Protein AF-A0A916JCY5-F1 (afdb_monomer)

Foldseek 3Di:
DPPLPPCQWDWADDLAATEIEGDQPQDDPCQQPPPWDWDWDWDDDPLKTKIWIDTPPRVPTDIDIDELVNVVPPCNQLVDQWHKYKYWYDDPPDDPDIRIDIDTHHNVRSVSNSVSRVVRVPDDPVVVVVVRVVCSVPVVVVSD

Sequence (144 aa):
MADIHPDITRLQPTSDSLNVLLKNTHFKDNLLDSGSKIGLQIKYHENLPILIFSFHERYYDFLEVIDHKILNGSHAWLDNAHLTITLVLADPVITDQVSSRIFRLDVQESQRLRERLREQEGMESVALDRMTAYVRQHASVFLS

Nearest PDB structures (foldseek):
  2fgg-assembly1_A  TM=5.919E-01  e=9.133E-01  Mycobacterium tuberculosis
  5xcj-assembly1_A  TM=4.040E-01  e=5.630E-01  Entamoeba histolytica
  6uz7-assembly1_AD  TM=4.828E-01  e=1.574E+00  Kluyveromyces lactis
  7ujl-assembly1_A  TM=4.234E-01  e=2.005E+00  Lambdavirus lambda
  1w24-assembly1_A  TM=3.901E-01  e=2.404E+00  Homo sapiens

Radius of gyration: 15.11 Å; Cα contacts (8 Å, |Δi|>4): 233; chains: 1; bounding box: 34×31×42 Å

Solvent-accessible surface area (backbone atoms only — not comparable to full-atom values): 8430 Å² total; per-residue (Å²): 129,86,71,80,74,68,88,48,60,45,84,44,55,36,67,66,28,42,30,39,37,43,46,56,95,80,57,64,92,70,62,52,40,90,86,48,62,68,48,80,45,80,48,66,62,88,65,39,45,32,42,35,41,40,42,81,58,62,90,70,42,49,74,47,76,57,58,48,74,60,46,80,75,36,59,58,18,70,74,42,76,51,29,29,41,31,41,33,43,52,55,92,84,77,62,96,58,68,42,59,43,81,45,74,40,50,58,66,58,31,49,53,53,50,53,32,42,58,60,42,71,79,51,58,66,70,58,55,51,51,52,52,48,50,49,63,76,45,40,68,77,76,75,106

Organism: NCBI:txid2822344

pLDDT: mean 84.59, std 14.28, range [30.41, 96.81]

Secondary structure (DSSP, 8-state):
------S-EEEEE-SS-EEEEEPGGGS-TTTT-TT---EEEEEEETTEEEEEEE-SSGGG-EEEE--GGGGGS--GGGGSSS-EEEEEEE-SSS-S-EEEEEEEPPHHHHHHHHHHHHHHTTS-HHHHHHHHHHHHHTHHHHH-

Structure (mmCIF, N/CA/C/O backbone):
data_AF-A0A916JCY5-F1
#
_entry.id   AF-A0A916JCY5-F1
#
loop_
_atom_site.group_PDB
_atom_site.id
_atom_site.type_symbol
_atom_site.label_atom_id
_atom_site.label_alt_id
_atom_site.label_comp_id
_atom_site.label_asym_id
_atom_site.label_entity_id
_atom_site.label_seq_id
_atom_site.pdbx_PDB_ins_code
_atom_site.Cartn_x
_atom_site.Cartn_y
_atom_site.Cartn_z
_atom_site.occupancy
_atom_site.B_iso_or_equiv
_atom_site.auth_seq_id
_atom_site.auth_comp_id
_atom_site.auth_asym_id
_atom_site.auth_atom_id
_atom_site.pdbx_PDB_model_num
ATOM 1 N N . MET A 1 1 ? 19.218 17.004 2.500 1.00 31.08 1 MET A N 1
ATOM 2 C CA . MET A 1 1 ? 17.897 17.624 2.721 1.00 31.08 1 MET A CA 1
ATOM 3 C C . MET A 1 1 ? 16.906 16.704 2.043 1.00 31.08 1 MET A C 1
ATOM 5 O O . MET A 1 1 ? 17.099 16.438 0.867 1.00 31.08 1 MET A O 1
ATOM 9 N N . ALA A 1 2 ? 15.992 16.087 2.791 1.00 30.41 2 ALA A N 1
ATOM 10 C CA . ALA A 1 2 ? 14.963 15.249 2.187 1.00 30.41 2 ALA A CA 1
ATOM 11 C C . ALA A 1 2 ? 13.894 16.201 1.652 1.00 30.41 2 ALA A C 1
ATOM 13 O O . ALA A 1 2 ? 13.116 16.754 2.429 1.00 30.41 2 ALA A O 1
ATOM 14 N N . ASP A 1 3 ? 13.959 16.481 0.352 1.00 34.66 3 ASP A N 1
ATOM 15 C CA . ASP A 1 3 ? 12.895 17.192 -0.336 1.00 34.66 3 ASP A CA 1
ATOM 16 C C . ASP A 1 3 ? 11.599 16.409 -0.148 1.00 34.66 3 ASP A C 1
ATOM 18 O O . ASP A 1 3 ? 11.560 15.183 -0.270 1.00 34.66 3 ASP A O 1
ATOM 22 N N . ILE A 1 4 ? 10.550 17.142 0.217 1.00 39.94 4 ILE A N 1
ATOM 23 C CA . ILE A 1 4 ? 9.179 16.654 0.288 1.00 39.94 4 ILE A CA 1
ATOM 24 C C . ILE A 1 4 ? 8.900 16.023 -1.074 1.00 39.94 4 ILE A C 1
ATOM 26 O O . ILE A 1 4 ? 8.811 16.745 -2.070 1.00 39.94 4 ILE A O 1
ATOM 30 N N . HIS A 1 5 ? 8.843 14.689 -1.135 1.00 44.66 5 HIS A N 1
ATOM 31 C CA . HIS A 1 5 ? 8.551 14.011 -2.389 1.00 44.66 5 HIS A CA 1
ATOM 32 C C . HIS A 1 5 ? 7.239 14.596 -2.933 1.00 44.66 5 HIS A C 1
ATOM 34 O O . HIS A 1 5 ? 6.271 14.707 -2.168 1.00 44.66 5 HIS A O 1
ATOM 40 N N . PRO A 1 6 ? 7.194 15.012 -4.214 1.00 52.69 6 PRO A N 1
ATOM 41 C CA . PRO A 1 6 ? 5.942 15.387 -4.851 1.00 52.69 6 PRO A CA 1
ATOM 42 C C . PRO A 1 6 ? 4.938 14.248 -4.662 1.00 52.69 6 PRO A C 1
ATOM 44 O O . PRO A 1 6 ? 5.325 13.115 -4.397 1.00 52.69 6 PRO A O 1
ATOM 47 N N . ASP A 1 7 ? 3.650 14.556 -4.757 1.00 67.94 7 ASP A N 1
ATOM 48 C CA . ASP A 1 7 ? 2.546 13.598 -4.662 1.00 67.94 7 ASP A CA 1
ATOM 49 C C . ASP A 1 7 ? 2.667 12.555 -5.799 1.00 67.94 7 ASP A C 1
ATOM 51 O O . ASP A 1 7 ? 1.993 12.674 -6.819 1.00 67.94 7 ASP A O 1
ATOM 55 N N . ILE A 1 8 ? 3.619 11.619 -5.686 1.00 79.94 8 ILE A N 1
ATOM 56 C CA . ILE A 1 8 ? 4.087 10.675 -6.718 1.00 79.94 8 ILE A CA 1
ATOM 57 C C . ILE A 1 8 ? 3.144 9.493 -6.872 1.00 79.94 8 ILE A C 1
ATOM 59 O O . ILE A 1 8 ? 3.200 8.777 -7.870 1.00 79.94 8 ILE A O 1
ATOM 63 N N . THR A 1 9 ? 2.276 9.298 -5.890 1.00 86.62 9 THR A N 1
ATOM 64 C CA . THR A 1 9 ? 1.354 8.182 -5.792 1.00 86.62 9 THR A CA 1
ATOM 65 C C . THR A 1 9 ? -0.053 8.672 -5.494 1.00 86.62 9 THR A C 1
ATOM 67 O O . THR A 1 9 ? -0.280 9.813 -5.099 1.00 86.62 9 THR A O 1
ATOM 70 N N . ARG A 1 10 ? -1.041 7.819 -5.746 1.00 88.31 10 ARG A N 1
ATOM 71 C CA . ARG A 1 10 ? -2.419 8.023 -5.305 1.00 88.31 10 ARG A CA 1
ATOM 72 C C . ARG A 1 10 ? -3.003 6.692 -4.868 1.00 88.31 10 ARG A C 1
ATOM 74 O O . ARG A 1 10 ? -2.973 5.729 -5.630 1.00 88.31 10 ARG A O 1
ATOM 81 N N . LEU A 1 11 ? -3.590 6.661 -3.677 1.00 89.88 11 LEU A N 1
ATOM 82 C CA . LEU A 1 11 ? -4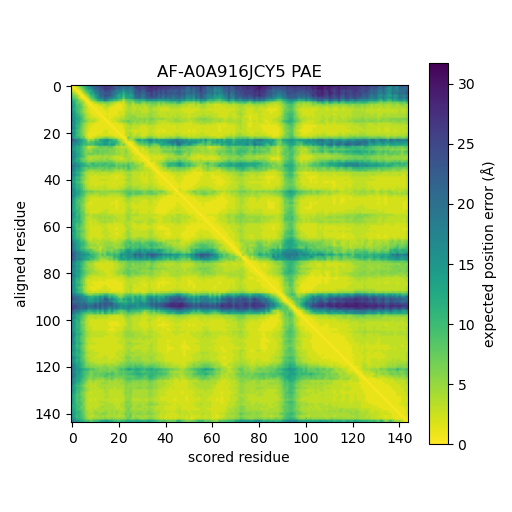.384 5.525 -3.222 1.00 89.88 11 LEU A CA 1
ATOM 83 C C . LEU A 1 11 ? -5.780 5.557 -3.856 1.00 89.88 11 LEU A C 1
ATOM 85 O O . LEU A 1 11 ? -6.455 6.589 -3.860 1.00 89.88 11 LEU A O 1
ATOM 89 N N . GLN A 1 12 ? -6.215 4.420 -4.389 1.00 90.81 12 GLN A N 1
ATOM 90 C CA . GLN A 1 12 ? -7.547 4.227 -4.950 1.00 90.81 12 GLN A CA 1
ATOM 91 C C . GLN A 1 12 ? -8.097 2.858 -4.519 1.00 90.81 12 GLN A C 1
ATOM 93 O O . GLN A 1 12 ? -7.717 1.838 -5.096 1.00 90.81 12 GLN A O 1
ATOM 98 N N . PRO A 1 13 ? -8.987 2.792 -3.515 1.00 91.00 13 PRO A N 1
ATOM 99 C CA . PRO A 1 13 ? -9.667 1.544 -3.180 1.00 91.00 13 PRO A CA 1
ATOM 100 C C . PRO A 1 13 ? -10.591 1.104 -4.326 1.00 91.00 13 PRO A C 1
ATOM 102 O O . PRO A 1 13 ? -11.206 1.932 -5.004 1.00 91.00 13 PRO A O 1
ATOM 105 N N . THR A 1 14 ? -10.720 -0.205 -4.518 1.00 89.81 14 THR A N 1
ATOM 106 C CA . THR A 1 14 ? -11.701 -0.843 -5.407 1.00 89.81 14 THR A CA 1
ATOM 107 C C . THR A 1 14 ? -12.602 -1.781 -4.594 1.00 89.81 14 THR A C 1
ATOM 109 O O . THR A 1 14 ? -12.610 -1.740 -3.360 1.00 89.81 14 THR A O 1
ATOM 112 N N . SER A 1 15 ? -13.416 -2.605 -5.252 1.00 89.25 15 SER A N 1
ATOM 113 C CA . SER A 1 15 ? -14.139 -3.701 -4.591 1.00 89.25 15 SER A CA 1
ATOM 114 C C . SER A 1 15 ? -13.202 -4.780 -4.050 1.00 89.25 15 SER A C 1
ATOM 116 O O . SER A 1 15 ? -13.503 -5.382 -3.026 1.00 89.25 15 SER A O 1
ATOM 118 N N . ASP A 1 16 ? -12.063 -5.003 -4.711 1.00 91.06 16 ASP A N 1
ATOM 119 C CA . ASP A 1 16 ? -11.251 -6.211 -4.519 1.00 91.06 16 ASP A CA 1
ATOM 120 C C . ASP A 1 16 ? -9.831 -5.922 -4.010 1.00 91.06 16 ASP A C 1
ATOM 122 O O . ASP A 1 16 ? -9.166 -6.802 -3.461 1.00 91.06 16 ASP A O 1
ATOM 126 N N . SER A 1 17 ? -9.352 -4.688 -4.166 1.00 93.06 17 SER A N 1
ATOM 127 C CA . SER A 1 17 ? -7.981 -4.300 -3.828 1.00 93.06 17 SER A CA 1
ATOM 128 C C . SER A 1 17 ? -7.858 -2.838 -3.414 1.00 93.06 17 SER A C 1
ATOM 130 O O . SER A 1 17 ? -8.690 -1.996 -3.752 1.00 93.06 17 SER A O 1
ATOM 132 N N . LEU A 1 18 ? -6.750 -2.517 -2.750 1.00 93.75 18 LEU A N 1
ATOM 133 C CA . LEU A 1 18 ? -6.244 -1.155 -2.646 1.00 93.75 18 LEU A CA 1
ATOM 134 C C . LEU A 1 18 ? -5.241 -0.909 -3.776 1.00 93.75 18 LEU A C 1
ATOM 136 O O . LEU A 1 18 ? -4.157 -1.496 -3.782 1.00 93.75 18 LEU A O 1
ATOM 140 N N . ASN A 1 19 ? -5.581 -0.041 -4.727 1.00 93.19 19 ASN A N 1
ATOM 141 C CA . ASN A 1 19 ? -4.655 0.326 -5.792 1.00 93.19 19 ASN A CA 1
ATOM 142 C C . ASN A 1 19 ? -3.745 1.468 -5.335 1.00 93.19 19 ASN A C 1
ATOM 144 O O . ASN A 1 19 ? -4.208 2.459 -4.770 1.00 93.19 19 ASN A O 1
ATOM 148 N N . VAL A 1 20 ? -2.455 1.341 -5.630 1.00 93.12 20 VAL A N 1
ATOM 149 C CA . VAL A 1 20 ? -1.440 2.383 -5.474 1.00 93.12 20 VAL A CA 1
ATOM 150 C C . VAL A 1 20 ? -1.034 2.811 -6.876 1.00 93.12 20 VAL A C 1
ATOM 152 O O . VAL A 1 20 ? -0.311 2.097 -7.566 1.00 93.12 20 VAL A O 1
ATOM 155 N N . LEU A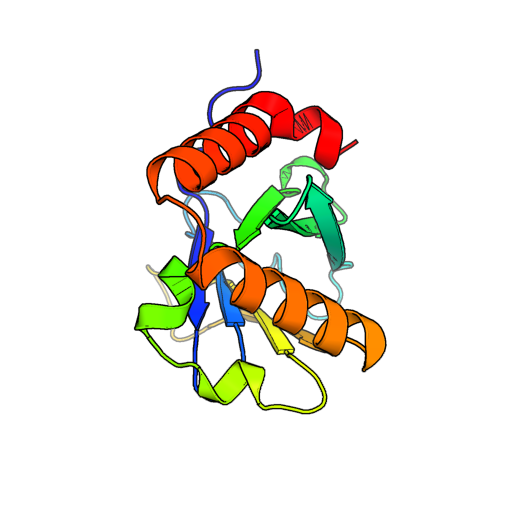 1 21 ? -1.557 3.946 -7.330 1.00 90.44 21 LEU A N 1
ATOM 156 C CA . LEU A 1 21 ? -1.288 4.463 -8.667 1.00 90.44 21 LEU A CA 1
ATOM 157 C C . LEU A 1 21 ? -0.009 5.292 -8.647 1.00 90.44 21 LEU A C 1
ATOM 159 O O . LEU A 1 21 ? 0.043 6.300 -7.947 1.00 90.44 21 LEU A O 1
ATOM 163 N N . LEU A 1 22 ? 0.985 4.906 -9.436 1.00 88.94 22 LEU A N 1
ATOM 164 C CA . LEU A 1 22 ? 2.202 5.669 -9.677 1.00 88.94 22 LEU A CA 1
ATOM 165 C C . LEU A 1 22 ? 1.928 6.761 -10.716 1.00 88.94 22 LEU A C 1
ATOM 167 O O . LEU A 1 22 ? 1.464 6.479 -11.822 1.00 88.94 22 LEU A O 1
ATOM 171 N N . LYS A 1 23 ? 2.216 8.020 -10.382 1.00 82.81 23 LYS A N 1
ATOM 172 C CA . LYS A 1 23 ? 2.110 9.137 -11.326 1.00 82.81 23 LYS A CA 1
ATOM 173 C C . LYS A 1 23 ? 3.342 9.137 -12.234 1.00 82.81 23 LYS A C 1
ATOM 175 O O . LYS A 1 23 ? 4.469 9.247 -11.755 1.00 82.81 23 LYS A O 1
ATOM 180 N N . ASN A 1 24 ? 3.114 9.012 -13.544 1.00 65.00 24 ASN A N 1
ATOM 181 C CA . ASN A 1 24 ? 4.139 8.649 -14.534 1.00 65.00 24 ASN A CA 1
ATOM 182 C C . ASN A 1 24 ? 5.329 9.627 -14.653 1.00 65.00 24 ASN A C 1
ATOM 184 O O . ASN A 1 24 ? 6.376 9.284 -15.181 1.00 65.00 24 ASN A O 1
ATOM 188 N N . THR A 1 25 ? 5.241 10.846 -14.116 1.00 64.25 25 THR A N 1
ATOM 189 C CA . THR A 1 25 ? 6.328 11.838 -14.224 1.00 64.25 25 THR A CA 1
ATOM 190 C C . THR A 1 25 ? 7.622 11.446 -13.499 1.00 64.25 25 THR A C 1
ATOM 192 O O . THR A 1 25 ? 8.618 12.155 -13.626 1.00 64.25 25 THR A O 1
ATOM 195 N N . HIS A 1 26 ? 7.625 10.345 -12.740 1.00 67.56 26 HIS A N 1
ATOM 196 C CA . HIS A 1 26 ? 8.745 9.937 -11.890 1.00 67.56 26 HIS A CA 1
ATOM 197 C C . HIS A 1 26 ? 9.219 8.491 -12.088 1.00 67.56 26 HIS A C 1
ATOM 199 O O . HIS A 1 26 ? 10.187 8.103 -11.439 1.00 67.56 26 HIS A O 1
ATOM 205 N N . PHE A 1 27 ? 8.590 7.697 -12.961 1.00 78.31 27 PHE A N 1
ATOM 206 C CA . PHE A 1 27 ? 8.856 6.259 -13.084 1.00 78.31 27 PHE A CA 1
ATOM 207 C C . PHE A 1 27 ? 9.066 5.856 -14.545 1.00 78.31 27 PHE A C 1
ATOM 209 O O . PHE A 1 27 ? 8.491 6.456 -15.442 1.00 78.31 27 PHE A O 1
ATOM 216 N N . LYS A 1 28 ? 9.917 4.854 -14.792 1.00 83.94 28 LYS A N 1
ATOM 217 C CA . LYS A 1 28 ? 10.113 4.291 -16.136 1.00 83.94 28 LYS A CA 1
ATOM 218 C C . LYS A 1 28 ? 8.981 3.320 -16.490 1.00 83.94 28 LYS A C 1
ATOM 220 O O . LYS A 1 28 ? 8.524 2.584 -15.618 1.00 83.94 28 LYS A O 1
ATOM 225 N N . ASP A 1 29 ? 8.607 3.244 -17.763 1.00 78.81 29 ASP A N 1
ATOM 226 C CA . ASP A 1 29 ? 7.430 2.485 -18.228 1.00 78.81 29 ASP A CA 1
ATOM 227 C C . ASP A 1 29 ? 7.456 0.994 -17.842 1.00 78.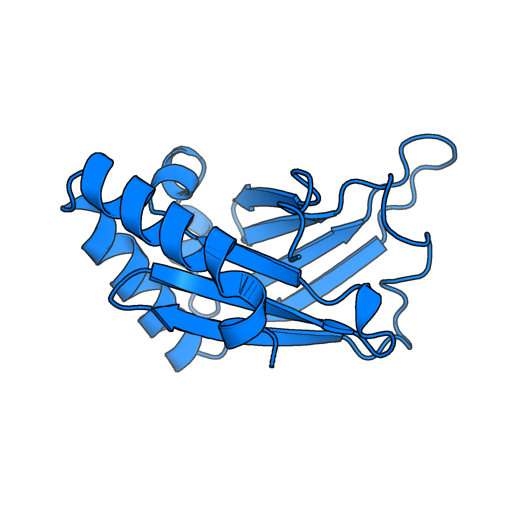81 29 ASP A C 1
ATOM 229 O O . ASP A 1 29 ? 6.442 0.406 -17.468 1.00 78.81 29 ASP A O 1
ATOM 233 N N . ASN A 1 30 ? 8.643 0.385 -17.858 1.00 82.94 30 ASN A N 1
ATOM 234 C CA . ASN A 1 30 ? 8.851 -1.036 -17.573 1.00 82.94 30 ASN A CA 1
ATOM 235 C C . ASN A 1 30 ? 9.180 -1.338 -16.101 1.00 82.94 30 ASN A C 1
ATOM 237 O O . ASN A 1 30 ? 9.679 -2.417 -15.767 1.00 82.94 30 ASN A O 1
ATOM 241 N N . LEU A 1 31 ? 8.946 -0.386 -15.192 1.00 86.75 31 LEU A N 1
ATOM 242 C CA . LEU A 1 31 ? 9.272 -0.552 -13.776 1.00 86.75 31 LEU A CA 1
ATOM 243 C C . LEU A 1 31 ? 8.566 -1.768 -13.161 1.00 86.75 31 LEU A C 1
ATOM 245 O O . LEU A 1 31 ? 9.157 -2.466 -12.335 1.00 86.75 31 LEU A O 1
ATOM 249 N N . LEU A 1 32 ? 7.327 -2.034 -13.584 1.00 88.12 32 LEU A N 1
ATOM 250 C CA . LEU A 1 32 ? 6.466 -3.084 -13.033 1.00 88.12 32 LEU A CA 1
ATOM 251 C C . LEU A 1 32 ? 6.503 -4.409 -13.808 1.00 88.12 32 LEU A C 1
ATOM 253 O O . LEU A 1 32 ? 5.697 -5.297 -13.520 1.00 88.12 32 LEU A O 1
ATOM 257 N N . ASP A 1 33 ? 7.434 -4.571 -14.752 1.00 85.75 33 ASP A N 1
ATOM 258 C CA . ASP A 1 33 ? 7.573 -5.800 -15.534 1.00 85.75 33 ASP A CA 1
ATOM 259 C C . ASP A 1 33 ? 7.706 -7.048 -14.647 1.00 85.75 33 ASP A C 1
ATOM 261 O O . ASP A 1 33 ? 8.197 -7.014 -13.515 1.00 85.75 33 ASP A O 1
ATOM 265 N N . SER A 1 34 ? 7.292 -8.202 -15.171 1.00 75.94 34 SER A N 1
ATOM 266 C CA . SER A 1 34 ? 7.263 -9.465 -14.418 1.00 75.94 34 SER A CA 1
ATOM 267 C C . SER A 1 34 ? 8.624 -9.846 -13.814 1.00 75.94 34 SER A C 1
ATOM 269 O O . SER A 1 34 ? 8.665 -10.386 -12.704 1.00 75.94 34 SER A O 1
ATOM 271 N N . GLY A 1 35 ? 9.722 -9.502 -14.499 1.00 79.75 35 GLY A N 1
ATOM 272 C CA . GLY A 1 35 ? 11.102 -9.717 -14.055 1.00 79.75 35 GLY A CA 1
ATOM 273 C C . GLY A 1 35 ? 11.602 -8.745 -12.979 1.00 79.75 35 GLY A C 1
ATOM 274 O O . GLY A 1 35 ? 12.630 -9.015 -12.353 1.00 79.75 35 GLY A O 1
ATOM 275 N N . SER A 1 36 ? 10.890 -7.645 -12.724 1.00 84.81 36 SER A N 1
ATOM 276 C CA . SER A 1 36 ? 11.253 -6.675 -11.692 1.00 84.81 36 SER A CA 1
ATOM 277 C C . SER A 1 36 ? 11.052 -7.261 -10.295 1.00 84.81 36 SER A C 1
ATOM 279 O O . SER A 1 36 ? 9.997 -7.802 -9.948 1.00 84.81 36 SER A O 1
ATOM 281 N N . LYS A 1 37 ? 12.085 -7.133 -9.458 1.00 88.12 37 LYS A N 1
ATOM 282 C CA . LYS A 1 37 ? 12.020 -7.479 -8.035 1.00 88.12 37 LYS A CA 1
ATOM 283 C C . LYS A 1 37 ? 11.474 -6.282 -7.269 1.00 88.12 37 LYS A C 1
ATOM 285 O O . LYS A 1 37 ? 12.209 -5.331 -7.019 1.00 88.12 37 LYS A O 1
ATOM 290 N N . ILE A 1 38 ? 10.191 -6.354 -6.934 1.00 94.12 38 ILE A N 1
ATOM 291 C CA . ILE A 1 38 ? 9.488 -5.343 -6.144 1.00 94.12 38 ILE A CA 1
ATOM 292 C C . ILE A 1 38 ? 9.021 -6.008 -4.853 1.00 94.12 38 ILE A C 1
ATOM 294 O O . ILE A 1 38 ? 8.349 -7.041 -4.899 1.00 94.12 38 ILE A O 1
ATOM 298 N N . GLY A 1 39 ? 9.416 -5.443 -3.720 1.00 94.88 39 GLY A N 1
ATOM 299 C CA . GLY A 1 39 ? 8.968 -5.837 -2.392 1.00 94.88 39 GLY A CA 1
ATOM 300 C C . GLY A 1 39 ? 7.878 -4.900 -1.890 1.00 94.88 39 GLY A C 1
ATOM 301 O O . GLY A 1 39 ? 7.927 -3.700 -2.149 1.00 94.88 39 GLY A O 1
ATOM 302 N N . LEU A 1 40 ? 6.926 -5.460 -1.150 1.00 96.44 40 LEU A N 1
ATOM 303 C CA . LEU A 1 40 ? 5.984 -4.709 -0.333 1.00 96.44 40 LEU A CA 1
ATOM 304 C C . LEU A 1 40 ? 6.208 -5.099 1.126 1.00 96.44 40 LEU A C 1
ATOM 306 O O . LEU A 1 40 ? 6.207 -6.284 1.455 1.00 96.44 40 LEU A O 1
ATOM 310 N N . GLN A 1 41 ? 6.363 -4.104 1.989 1.00 96.44 41 GLN A N 1
ATOM 311 C CA . GLN A 1 41 ? 6.327 -4.271 3.435 1.00 96.44 41 GLN A CA 1
ATOM 312 C C . GLN A 1 41 ? 5.283 -3.331 4.029 1.00 96.44 41 GLN A C 1
ATOM 314 O O . GLN A 1 41 ? 5.163 -2.184 3.607 1.00 96.44 41 GLN A O 1
ATOM 319 N N . ILE A 1 42 ? 4.570 -3.794 5.054 1.00 96.06 42 ILE A N 1
ATOM 320 C CA . ILE A 1 42 ? 3.710 -2.934 5.867 1.00 96.06 42 ILE A CA 1
ATOM 321 C C . ILE A 1 42 ? 4.388 -2.712 7.216 1.00 96.06 42 ILE A C 1
ATOM 323 O O . ILE A 1 42 ? 4.569 -3.645 8.002 1.00 96.06 42 ILE A O 1
ATOM 327 N N . LYS A 1 43 ? 4.780 -1.467 7.487 1.00 95.56 43 LYS A N 1
ATOM 328 C CA . LYS A 1 43 ? 5.194 -1.022 8.821 1.00 95.56 43 LYS A CA 1
ATOM 329 C C . LYS A 1 43 ? 4.044 -0.263 9.476 1.00 95.56 43 LYS A C 1
ATOM 331 O O . LYS A 1 43 ? 3.104 0.170 8.818 1.00 95.56 43 LYS A O 1
ATOM 336 N N . TYR A 1 44 ? 4.121 -0.119 10.791 1.00 93.31 44 TYR A N 1
ATOM 337 C CA . TYR A 1 44 ? 3.129 0.615 11.565 1.00 93.31 44 TYR A CA 1
ATOM 338 C C . TYR A 1 44 ? 3.854 1.637 12.427 1.00 93.31 44 TYR A C 1
ATOM 340 O O . TYR A 1 44 ? 4.788 1.279 13.149 1.00 93.31 44 TYR A O 1
ATOM 348 N N . HIS A 1 45 ? 3.431 2.893 12.343 1.00 91.50 45 HIS A N 1
ATOM 349 C CA . HIS A 1 45 ? 3.824 3.933 13.283 1.00 91.50 45 HIS A CA 1
ATOM 350 C C . HIS A 1 45 ? 2.598 4.276 14.122 1.00 91.50 45 HIS A C 1
ATOM 352 O O . HIS A 1 45 ? 1.627 4.829 13.610 1.00 91.50 45 HIS A O 1
ATOM 358 N N . GLU A 1 46 ? 2.617 3.851 15.386 1.00 87.62 46 GLU A N 1
ATOM 359 C CA . GLU A 1 46 ? 1.425 3.816 16.239 1.00 87.62 46 GLU A CA 1
ATOM 360 C C . GLU A 1 46 ? 0.292 3.026 15.544 1.00 87.62 46 GLU A C 1
ATOM 362 O O . GLU A 1 46 ? 0.473 1.844 15.238 1.00 87.62 46 GLU A O 1
ATOM 367 N N . ASN A 1 47 ? -0.845 3.663 15.244 1.00 87.06 47 ASN A N 1
ATOM 368 C CA . ASN A 1 47 ? -1.987 3.044 14.562 1.00 87.06 47 ASN A CA 1
ATOM 369 C C . ASN A 1 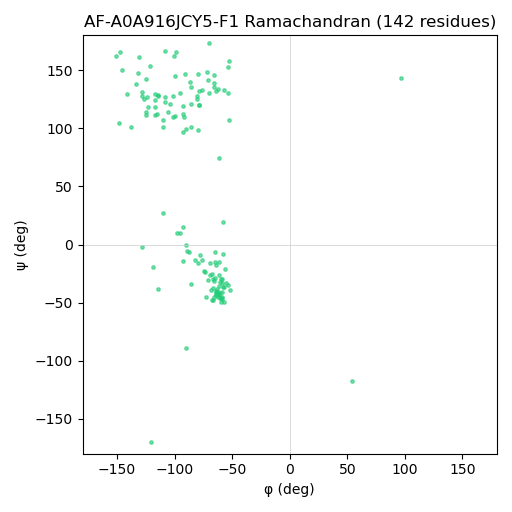47 ? -2.033 3.334 13.055 1.00 87.06 47 ASN A C 1
ATOM 371 O O . ASN A 1 47 ? -3.033 3.029 12.409 1.00 87.06 47 ASN A O 1
ATOM 375 N N . LEU A 1 48 ? -0.973 3.912 12.486 1.00 92.38 48 LEU A N 1
ATOM 376 C CA . LEU A 1 48 ? -0.915 4.312 11.085 1.00 92.38 48 LEU A CA 1
ATOM 377 C C . LEU A 1 48 ? -0.152 3.267 10.253 1.00 92.38 48 LEU A C 1
ATOM 379 O O . LEU A 1 48 ? 1.063 3.118 10.432 1.00 92.38 48 LEU A O 1
ATOM 383 N N . PRO A 1 49 ? -0.833 2.514 9.368 1.00 95.00 49 PRO A N 1
ATOM 384 C CA . PRO A 1 49 ? -0.187 1.644 8.401 1.00 95.00 49 PRO A CA 1
ATOM 385 C C . PRO A 1 49 ? 0.615 2.451 7.381 1.00 95.00 49 PRO A C 1
ATOM 387 O O . PRO A 1 49 ? 0.138 3.437 6.818 1.00 95.00 49 PRO A O 1
ATOM 390 N N . ILE A 1 50 ? 1.827 1.978 7.116 1.00 95.44 50 ILE A N 1
ATOM 391 C CA . ILE A 1 50 ? 2.767 2.546 6.156 1.00 95.44 50 ILE A CA 1
ATOM 392 C C . ILE A 1 50 ? 3.138 1.430 5.186 1.00 95.44 50 ILE A C 1
ATOM 394 O O . ILE A 1 50 ? 3.801 0.462 5.570 1.00 95.44 50 ILE A O 1
ATOM 398 N N . LEU A 1 51 ? 2.707 1.561 3.937 1.00 95.94 51 LEU A N 1
ATOM 399 C CA . LEU A 1 51 ? 3.171 0.718 2.845 1.00 95.94 51 LEU A CA 1
ATOM 400 C C . LEU A 1 51 ? 4.561 1.178 2.433 1.00 95.94 51 LEU A C 1
ATOM 402 O O . LEU A 1 51 ? 4.776 2.369 2.238 1.00 95.94 51 LEU A O 1
ATOM 406 N N . ILE A 1 52 ? 5.490 0.247 2.280 1.00 95.69 52 ILE A N 1
ATOM 407 C CA . ILE A 1 52 ? 6.843 0.504 1.799 1.00 95.69 52 ILE A CA 1
ATOM 408 C C . ILE A 1 52 ? 7.059 -0.362 0.573 1.00 95.69 52 ILE A C 1
ATOM 410 O O . ILE A 1 52 ? 6.996 -1.592 0.657 1.00 95.69 52 ILE A O 1
ATOM 414 N N . PHE A 1 53 ? 7.308 0.294 -0.552 1.00 95.12 53 PHE A N 1
ATOM 415 C CA . PHE A 1 53 ? 7.621 -0.352 -1.814 1.00 95.12 53 PHE A CA 1
ATOM 416 C C . PHE A 1 53 ? 9.116 -0.232 -2.066 1.00 95.12 53 PHE A C 1
ATOM 418 O O . PHE A 1 53 ? 9.652 0.874 -2.139 1.00 95.12 53 PHE A O 1
ATOM 425 N N . SER A 1 54 ? 9.778 -1.378 -2.194 1.00 94.19 54 SER A N 1
ATOM 426 C CA . SER A 1 54 ? 11.214 -1.453 -2.460 1.00 94.19 54 SER A CA 1
ATOM 427 C C . SER A 1 54 ? 11.461 -2.055 -3.832 1.00 94.19 54 SER A C 1
ATOM 429 O O . SER A 1 54 ? 10.965 -3.139 -4.143 1.00 94.19 54 SER A O 1
ATOM 431 N N . PHE A 1 55 ? 12.258 -1.378 -4.640 1.00 92.44 55 PHE A N 1
ATOM 432 C CA . PHE A 1 55 ? 12.633 -1.775 -5.985 1.00 92.44 55 PHE A CA 1
ATOM 433 C C . PHE A 1 55 ? 14.096 -2.215 -6.012 1.00 92.44 55 PHE A C 1
ATOM 435 O O . PHE A 1 55 ? 14.880 -1.980 -5.093 1.00 92.44 55 PHE A O 1
ATOM 442 N N . HIS A 1 56 ? 14.497 -2.857 -7.108 1.00 90.06 56 HIS A N 1
ATOM 443 C CA . HIS A 1 56 ? 15.915 -3.124 -7.350 1.00 90.06 56 HIS A CA 1
ATOM 444 C C . HIS A 1 56 ? 16.740 -1.824 -7.390 1.00 90.06 56 HIS A C 1
ATOM 446 O O . HIS A 1 56 ? 17.841 -1.748 -6.847 1.00 90.06 56 HIS A O 1
ATOM 452 N N . GLU A 1 57 ? 16.175 -0.797 -8.020 1.00 88.88 57 GLU A N 1
ATOM 453 C CA . GLU A 1 57 ? 16.720 0.550 -8.105 1.00 88.88 57 GLU A CA 1
ATOM 454 C C . GLU A 1 57 ? 16.167 1.404 -6.955 1.00 88.88 57 GLU A C 1
ATOM 456 O O . GLU A 1 57 ? 15.075 1.955 -7.058 1.00 88.88 57 GLU A O 1
ATOM 461 N N . ARG A 1 58 ? 16.938 1.535 -5.867 1.00 87.81 58 ARG A N 1
ATOM 462 C CA . ARG A 1 58 ? 16.493 2.180 -4.613 1.00 87.81 58 ARG A CA 1
ATOM 463 C C . ARG A 1 58 ? 15.979 3.615 -4.741 1.00 87.81 58 ARG A C 1
ATOM 465 O O . ARG A 1 58 ? 15.286 4.088 -3.853 1.00 87.81 58 ARG A 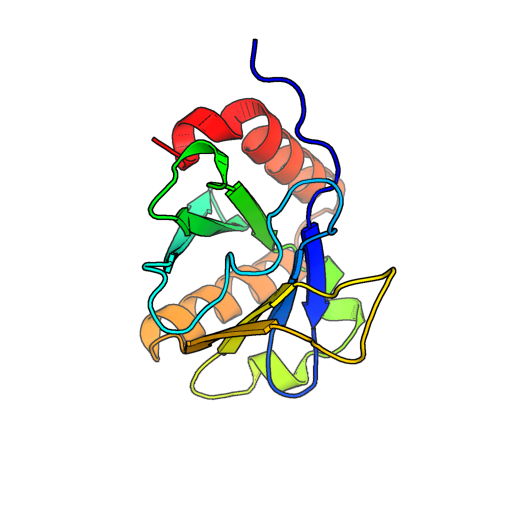O 1
ATOM 472 N N . TYR A 1 59 ? 16.326 4.337 -5.805 1.00 87.94 59 TYR A N 1
ATOM 473 C CA . TYR A 1 59 ? 15.801 5.692 -6.005 1.00 87.94 59 TYR A CA 1
ATOM 474 C C . TYR A 1 59 ? 14.300 5.711 -6.333 1.00 87.94 59 TYR A C 1
ATOM 476 O O . TYR A 1 59 ? 13.683 6.768 -6.241 1.00 87.94 59 TYR A O 1
ATOM 484 N N . TYR A 1 60 ? 13.725 4.564 -6.712 1.00 89.75 60 TYR A N 1
ATOM 485 C CA . TYR A 1 60 ? 12.285 4.386 -6.868 1.00 89.75 60 TYR A CA 1
ATOM 486 C C . TYR A 1 60 ? 11.592 3.935 -5.584 1.00 89.75 60 TYR A C 1
ATOM 488 O O . TYR A 1 60 ? 10.367 3.840 -5.585 1.00 89.75 60 TYR A O 1
ATOM 496 N N . ASP A 1 61 ? 12.333 3.639 -4.513 1.00 91.50 61 ASP A N 1
ATOM 497 C CA . ASP A 1 61 ? 11.729 3.242 -3.245 1.00 91.50 61 ASP A CA 1
ATOM 498 C C . ASP A 1 61 ? 10.867 4.386 -2.715 1.00 91.50 61 ASP A C 1
ATOM 500 O O . ASP A 1 61 ? 11.275 5.549 -2.694 1.00 91.50 61 ASP A O 1
ATOM 504 N N . PHE A 1 62 ? 9.663 4.052 -2.267 1.00 92.56 62 PHE A N 1
ATOM 505 C CA . PHE A 1 62 ? 8.753 5.029 -1.692 1.00 92.56 62 PHE A CA 1
ATOM 506 C C . PHE A 1 62 ? 7.894 4.396 -0.607 1.00 92.56 62 PHE A C 1
ATOM 508 O O . PHE A 1 62 ? 7.807 3.172 -0.467 1.00 92.56 62 PHE A O 1
ATOM 515 N N . LEU A 1 63 ? 7.254 5.263 0.171 1.00 94.06 63 LEU A N 1
ATOM 516 C CA . LEU A 1 63 ? 6.257 4.863 1.144 1.00 94.06 63 LEU A CA 1
ATOM 517 C C . LEU A 1 63 ? 4.927 5.543 0.862 1.00 94.06 63 LEU A C 1
ATOM 519 O O . LEU A 1 63 ? 4.889 6.641 0.311 1.00 94.06 63 LEU A O 1
ATOM 523 N N . GLU A 1 64 ? 3.851 4.899 1.289 1.00 92.88 64 GLU A N 1
ATOM 524 C CA . GLU A 1 64 ? 2.516 5.472 1.273 1.00 92.88 64 GLU A CA 1
ATOM 525 C C . GLU A 1 64 ? 1.824 5.217 2.608 1.00 92.88 64 GLU A C 1
ATOM 527 O O . GLU A 1 64 ? 1.916 4.132 3.186 1.00 92.88 64 GLU A O 1
ATOM 532 N N . VAL A 1 65 ? 1.131 6.234 3.105 1.00 92.75 65 VAL A N 1
ATOM 533 C CA . VAL A 1 65 ? 0.399 6.161 4.367 1.00 92.75 65 VAL A CA 1
ATOM 534 C C . VAL A 1 65 ? -1.049 5.806 4.068 1.00 92.75 65 VAL A C 1
ATOM 536 O O . VAL A 1 65 ? -1.682 6.452 3.236 1.00 92.75 65 VAL A O 1
ATOM 539 N N . ILE A 1 66 ? -1.589 4.810 4.770 1.00 91.25 66 ILE A N 1
ATOM 540 C CA . ILE A 1 66 ? -3.008 4.467 4.663 1.00 91.25 66 ILE A CA 1
ATOM 541 C C . ILE A 1 66 ? -3.751 5.051 5.863 1.00 91.25 66 ILE A C 1
ATOM 543 O O . ILE A 1 66 ? -3.600 4.567 6.986 1.00 91.25 66 ILE A O 1
ATOM 547 N N . ASP A 1 67 ? -4.569 6.070 5.617 1.00 87.38 67 ASP A N 1
ATOM 548 C CA . ASP A 1 67 ? -5.475 6.626 6.620 1.00 87.38 67 ASP A CA 1
ATOM 549 C C . ASP A 1 67 ? -6.912 6.093 6.455 1.00 87.38 67 ASP A C 1
ATOM 551 O O . ASP A 1 67 ? -7.276 5.541 5.418 1.00 87.38 67 ASP A O 1
ATOM 555 N N . HIS A 1 68 ? -7.776 6.267 7.455 1.00 83.19 68 HIS A N 1
ATOM 556 C CA . HIS A 1 68 ? -9.184 5.876 7.315 1.00 83.19 68 HIS A CA 1
ATOM 557 C C . HIS A 1 68 ? -9.931 6.700 6.250 1.00 83.19 68 HIS A C 1
ATOM 559 O O . HIS A 1 68 ? -11.018 6.311 5.830 1.00 83.19 68 HIS A O 1
ATOM 565 N N . LYS A 1 69 ? -9.393 7.837 5.783 1.00 81.12 69 LYS A N 1
ATOM 566 C CA . LYS A 1 69 ? -10.068 8.668 4.773 1.00 81.12 69 LYS A CA 1
ATOM 567 C C . LYS A 1 69 ? -10.134 7.942 3.433 1.00 81.12 69 LYS A C 1
ATOM 569 O O . LYS A 1 69 ? -11.078 8.180 2.677 1.00 81.12 69 LYS A O 1
ATOM 574 N N . ILE A 1 70 ? -9.212 7.012 3.163 1.00 79.69 70 ILE A N 1
ATOM 575 C CA . ILE A 1 70 ? -9.308 6.121 1.998 1.00 79.69 70 ILE A CA 1
ATOM 576 C C . ILE A 1 70 ? -10.518 5.182 2.065 1.00 79.69 70 ILE A C 1
ATOM 578 O O . ILE A 1 70 ? -10.927 4.656 1.035 1.00 79.69 70 ILE A O 1
ATOM 582 N N . LEU A 1 71 ? -11.131 4.991 3.236 1.00 72.38 71 LEU A N 1
ATOM 583 C CA . LEU A 1 71 ? -12.321 4.155 3.385 1.00 72.38 71 LEU A CA 1
ATOM 584 C C . LEU A 1 71 ? -13.571 4.826 2.807 1.00 72.38 71 LEU A C 1
ATOM 586 O O . LEU A 1 71 ? -14.443 4.127 2.310 1.00 72.38 71 LEU A O 1
ATOM 590 N N . ASN A 1 72 ? -13.605 6.161 2.699 1.00 68.75 72 ASN A N 1
ATOM 591 C CA . ASN A 1 72 ? -14.744 6.918 2.151 1.00 68.75 72 ASN A CA 1
ATOM 592 C C . ASN A 1 72 ? -15.154 6.537 0.706 1.00 68.75 72 ASN A C 1
ATOM 594 O O . ASN A 1 72 ? -16.161 7.037 0.209 1.00 68.75 72 ASN A O 1
ATOM 598 N N . GLY A 1 73 ? -14.374 5.699 0.011 1.00 65.88 73 GLY A N 1
ATOM 599 C CA . GLY A 1 73 ? -14.747 5.076 -1.259 1.00 65.88 73 GLY A CA 1
ATOM 600 C C . GLY A 1 73 ? -15.458 3.729 -1.074 1.00 65.88 73 GLY A C 1
ATOM 601 O O . GLY A 1 73 ? -16.682 3.658 -1.035 1.00 65.88 73 GLY A O 1
ATOM 602 N N . SER A 1 74 ? -14.678 2.645 -1.019 1.00 71.62 74 SER A N 1
ATOM 603 C CA . SER A 1 74 ? -15.157 1.259 -0.923 1.00 71.62 74 SER A CA 1
ATOM 604 C C . SER A 1 74 ? -14.540 0.582 0.296 1.00 71.62 74 SER A C 1
ATOM 606 O O . SER A 1 74 ? -13.318 0.556 0.432 1.00 71.62 74 SER A O 1
ATOM 608 N N . HIS A 1 75 ? -15.382 -0.004 1.148 1.00 81.88 75 HIS A N 1
ATOM 609 C CA . HIS A 1 75 ? -14.950 -0.844 2.269 1.00 81.88 75 HIS A CA 1
ATOM 610 C C . HIS A 1 75 ? -14.893 -2.327 1.882 1.00 81.88 75 HIS A C 1
ATOM 612 O O . HIS A 1 75 ? -14.278 -3.112 2.593 1.00 81.88 75 HIS A O 1
ATOM 618 N N . ALA A 1 76 ? -15.491 -2.713 0.748 1.00 86.06 76 ALA A N 1
ATOM 619 C CA . ALA A 1 76 ? -15.667 -4.116 0.373 1.00 86.06 76 ALA A CA 1
ATOM 620 C C . ALA A 1 76 ? -14.333 -4.868 0.261 1.00 86.06 76 ALA A C 1
ATOM 622 O O . ALA A 1 76 ? -14.243 -6.035 0.640 1.00 86.06 76 ALA A O 1
ATOM 623 N N . TRP A 1 77 ? -13.268 -4.182 -0.169 1.00 88.44 77 TRP A N 1
ATOM 624 C CA . TRP A 1 77 ? -11.951 -4.804 -0.267 1.00 88.44 77 TRP A CA 1
ATOM 625 C C . TRP A 1 77 ? -11.396 -5.217 1.101 1.00 88.44 77 TRP A C 1
ATOM 627 O O . TRP A 1 77 ? -10.651 -6.193 1.161 1.00 88.44 77 TRP A O 1
ATOM 637 N N . LEU A 1 78 ? -11.771 -4.520 2.185 1.00 89.69 78 LEU A N 1
ATOM 638 C CA . LEU A 1 78 ? -11.390 -4.881 3.551 1.00 89.69 78 LEU A CA 1
ATOM 639 C C . LEU A 1 78 ? -12.070 -6.166 4.018 1.00 89.69 78 LEU A C 1
ATOM 641 O O . LEU A 1 78 ? -11.521 -6.857 4.869 1.00 89.69 78 LEU A O 1
ATOM 645 N N . ASP A 1 79 ? -13.233 -6.520 3.480 1.00 89.19 79 ASP A N 1
ATOM 646 C CA . ASP A 1 79 ? -13.963 -7.716 3.908 1.00 89.19 79 ASP A CA 1
ATOM 647 C C . ASP A 1 79 ? -13.371 -9.011 3.328 1.00 89.19 79 ASP A C 1
ATOM 649 O O . ASP A 1 79 ? -13.701 -10.113 3.776 1.00 89.19 79 ASP A O 1
ATOM 653 N N . ASN A 1 80 ? -12.425 -8.897 2.391 1.00 88.56 80 ASN A N 1
ATOM 654 C CA . ASN A 1 80 ? -11.707 -10.037 1.841 1.00 88.56 80 ASN A CA 1
ATOM 655 C C . ASN A 1 80 ? -10.820 -10.717 2.894 1.00 88.56 80 ASN A C 1
ATOM 657 O O . ASN A 1 80 ? -10.102 -10.079 3.665 1.00 88.56 80 ASN A O 1
ATOM 661 N N . ALA A 1 81 ? -10.807 -12.055 2.879 1.00 90.44 81 ALA A N 1
ATOM 662 C CA . ALA A 1 81 ? -9.951 -12.850 3.766 1.00 90.44 81 ALA A CA 1
ATOM 663 C C . ALA A 1 81 ? -8.454 -12.559 3.555 1.00 90.44 81 ALA A C 1
ATOM 665 O O . ALA A 1 81 ? -7.670 -12.619 4.501 1.00 90.44 81 ALA A O 1
ATOM 666 N N . HIS A 1 82 ? -8.086 -12.228 2.315 1.00 94.06 82 HIS A N 1
ATOM 667 C CA . HIS A 1 82 ? -6.756 -11.785 1.928 1.00 94.06 82 HIS A CA 1
ATOM 668 C C . HIS A 1 82 ? -6.869 -10.440 1.233 1.00 94.06 82 HIS A C 1
ATOM 670 O O . HIS A 1 82 ? -7.431 -10.355 0.138 1.00 94.06 82 HIS A O 1
ATOM 676 N N . LEU A 1 83 ? -6.328 -9.402 1.858 1.00 94.62 83 LEU A N 1
ATOM 677 C CA . LEU A 1 83 ? -6.282 -8.087 1.244 1.00 94.62 83 LEU A CA 1
ATOM 678 C C . LEU A 1 83 ? -5.279 -8.101 0.098 1.00 94.62 83 LEU A C 1
ATOM 680 O O . LEU A 1 83 ? -4.206 -8.706 0.181 1.00 94.62 83 LEU A O 1
ATOM 684 N N . THR A 1 84 ? -5.641 -7.409 -0.971 1.00 96.50 84 THR A N 1
ATOM 685 C CA . THR A 1 84 ? -4.792 -7.266 -2.146 1.00 96.50 84 THR A CA 1
ATOM 686 C C . THR A 1 84 ? -4.389 -5.809 -2.290 1.00 96.50 84 THR A C 1
ATOM 688 O O . THR A 1 84 ? -5.241 -4.923 -2.292 1.00 96.50 84 THR A O 1
ATOM 691 N N . ILE A 1 85 ? -3.088 -5.562 -2.414 1.00 96.00 85 ILE A N 1
ATOM 692 C CA . ILE A 1 85 ? -2.520 -4.257 -2.745 1.00 96.00 85 ILE A CA 1
ATOM 693 C C . ILE A 1 85 ? -1.985 -4.349 -4.169 1.00 96.00 85 ILE A C 1
ATOM 695 O O . ILE A 1 85 ? -1.146 -5.199 -4.467 1.00 96.00 85 ILE A O 1
ATOM 699 N N . THR A 1 86 ? -2.468 -3.483 -5.052 1.00 94.94 86 THR A N 1
ATOM 700 C CA . THR A 1 86 ? -2.091 -3.498 -6.468 1.00 94.94 86 THR A CA 1
ATOM 701 C C . THR A 1 86 ? -1.342 -2.221 -6.802 1.00 94.94 86 THR A C 1
ATOM 703 O O . THR A 1 86 ? -1.915 -1.137 -6.796 1.00 94.94 86 THR A O 1
ATOM 706 N N . LEU A 1 87 ? -0.058 -2.340 -7.107 1.00 93.81 87 LEU A N 1
ATOM 707 C CA . LEU A 1 87 ? 0.743 -1.239 -7.621 1.00 93.81 87 LEU A CA 1
ATOM 708 C C . LEU A 1 87 ? 0.467 -1.093 -9.119 1.00 93.81 87 LEU A C 1
ATOM 710 O O . LEU A 1 87 ? 0.551 -2.082 -9.843 1.00 93.81 87 LEU A O 1
ATOM 714 N N . VAL A 1 88 ? 0.122 0.105 -9.577 1.00 91.56 88 VAL A N 1
ATOM 715 C CA . VAL A 1 88 ? -0.302 0.367 -10.959 1.00 91.56 88 VAL A CA 1
ATOM 716 C C . VAL A 1 88 ? 0.513 1.517 -11.530 1.00 91.56 88 VAL A C 1
ATOM 718 O O . VAL A 1 88 ? 0.594 2.572 -10.907 1.00 91.56 88 VAL A O 1
ATOM 721 N N . LEU A 1 89 ? 1.062 1.343 -12.728 1.00 88.25 89 LEU A N 1
ATOM 722 C CA . LEU A 1 89 ? 1.681 2.408 -13.509 1.00 88.25 89 LEU A CA 1
ATOM 723 C C . LEU A 1 89 ? 0.882 2.564 -14.807 1.00 88.25 89 LEU A C 1
ATOM 725 O O . LEU A 1 89 ? 0.746 1.617 -15.581 1.00 88.25 89 LEU A O 1
ATOM 729 N N . ALA A 1 90 ? 0.304 3.748 -15.000 1.00 73.31 90 ALA A N 1
ATOM 730 C CA . ALA A 1 90 ? -0.466 4.086 -16.191 1.00 73.31 90 ALA A CA 1
ATOM 731 C C . ALA A 1 90 ? 0.329 5.071 -17.056 1.00 73.31 90 ALA A C 1
ATOM 733 O O . ALA A 1 90 ? 0.744 6.120 -16.558 1.00 73.31 90 ALA A O 1
ATOM 734 N N . ASP A 1 91 ? 0.510 4.749 -18.338 1.00 60.16 91 ASP A N 1
ATOM 735 C CA . ASP A 1 91 ? 1.085 5.661 -19.329 1.00 60.16 91 ASP A CA 1
ATOM 736 C C . ASP A 1 91 ? 0.010 6.669 -19.797 1.00 60.16 91 ASP A C 1
ATOM 738 O O . ASP A 1 91 ? -1.036 6.256 -20.302 1.00 60.16 91 ASP A O 1
ATOM 742 N N . PRO A 1 92 ? 0.196 7.992 -19.613 1.00 52.00 92 PRO A N 1
ATOM 743 C CA . PRO A 1 92 ? -0.771 8.986 -20.048 1.00 52.00 92 PRO A CA 1
ATOM 744 C C . PRO A 1 92 ? -0.580 9.450 -21.501 1.00 52.00 92 PRO A C 1
ATOM 746 O O . PRO A 1 92 ? -1.411 10.231 -21.965 1.00 52.00 92 PRO A O 1
ATOM 749 N N . VAL A 1 93 ? 0.485 9.056 -22.216 1.00 50.72 93 VAL A N 1
AT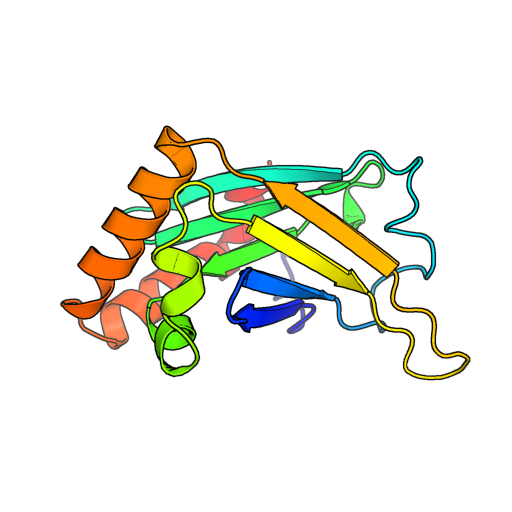OM 750 C CA . VAL A 1 93 ? 0.831 9.680 -23.508 1.00 50.72 93 VAL A CA 1
ATOM 751 C C . VAL A 1 93 ? 0.694 8.723 -24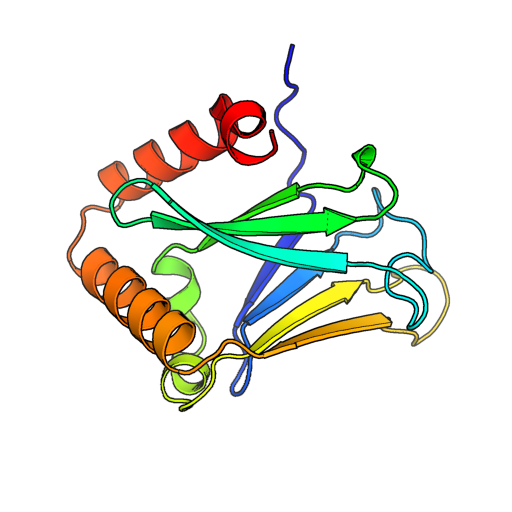.690 1.00 50.72 93 VAL A C 1
ATOM 753 O O . VAL A 1 93 ? 0.239 9.169 -25.744 1.00 50.72 93 VAL A O 1
ATOM 756 N N . ILE A 1 94 ? 1.040 7.437 -24.575 1.00 45.28 94 ILE A N 1
ATOM 757 C CA . ILE A 1 94 ? 1.032 6.532 -25.737 1.00 45.28 94 ILE A CA 1
ATOM 758 C C . ILE A 1 94 ? 0.694 5.092 -25.294 1.00 45.28 94 ILE A C 1
ATOM 760 O O . ILE A 1 94 ? 1.558 4.380 -24.818 1.00 45.28 94 ILE A O 1
ATOM 764 N N . THR A 1 95 ? -0.537 4.628 -25.560 1.00 45.59 95 THR A N 1
ATOM 765 C CA . THR A 1 95 ? -1.062 3.234 -25.449 1.00 45.59 95 THR A CA 1
ATOM 766 C C . THR A 1 95 ? -1.821 2.823 -24.173 1.00 45.59 95 THR A C 1
ATOM 768 O O . THR A 1 95 ? -1.477 3.197 -23.061 1.00 45.59 95 THR A O 1
ATOM 771 N N . ASP A 1 96 ? -2.849 1.979 -24.365 1.00 53.56 96 ASP A N 1
ATOM 772 C CA . ASP A 1 96 ? -3.691 1.263 -23.379 1.00 53.56 96 ASP A CA 1
ATOM 773 C C . ASP A 1 96 ? -2.916 0.334 -22.404 1.00 53.56 96 ASP A C 1
ATOM 775 O O . ASP A 1 96 ? -3.479 -0.607 -21.835 1.00 53.56 96 ASP A O 1
ATOM 779 N N . GLN A 1 97 ? -1.607 0.519 -22.225 1.00 56.38 97 GLN A N 1
ATOM 780 C CA . GLN A 1 97 ? -0.785 -0.371 -21.413 1.00 56.38 97 GLN A CA 1
ATOM 781 C C . GLN A 1 97 ? -0.741 0.100 -19.962 1.00 56.38 97 GLN A C 1
ATOM 783 O O . GLN A 1 97 ? 0.011 0.986 -19.569 1.00 56.38 97 GLN A O 1
ATOM 788 N N . VAL A 1 98 ? -1.569 -0.549 -19.148 1.00 75.00 98 VAL A N 1
ATOM 789 C CA . VAL A 1 98 ? -1.503 -0.475 -17.691 1.00 75.00 98 VAL A CA 1
ATOM 790 C C . VAL A 1 98 ? -0.613 -1.615 -17.208 1.00 75.00 98 VAL A C 1
ATOM 792 O O . VAL A 1 98 ? -1.004 -2.784 -17.283 1.00 75.00 98 VAL A O 1
ATOM 795 N N . SER A 1 99 ? 0.579 -1.297 -16.702 1.00 86.69 99 SER A N 1
ATOM 796 C CA . SER A 1 99 ? 1.405 -2.285 -16.008 1.00 86.69 99 SER A CA 1
ATOM 797 C C . SER A 1 99 ? 1.008 -2.323 -14.532 1.00 86.69 99 SER A C 1
ATOM 799 O O . SER A 1 99 ? 0.667 -1.306 -13.921 1.00 86.69 99 SER A O 1
ATOM 801 N N . SER A 1 100 ? 0.965 -3.523 -13.953 1.00 90.62 100 SER A N 1
ATOM 802 C CA . SER A 1 100 ? 0.553 -3.684 -12.561 1.00 90.62 100 SER A CA 1
ATOM 803 C C . SER A 1 100 ? 1.287 -4.815 -11.859 1.00 90.62 100 SER A C 1
ATOM 805 O O . SER A 1 100 ? 1.682 -5.813 -12.465 1.00 90.62 100 SER A O 1
ATOM 807 N N . ARG A 1 101 ? 1.455 -4.656 -10.547 1.00 93.44 101 ARG A N 1
ATOM 808 C CA . ARG A 1 101 ? 2.021 -5.660 -9.654 1.00 93.44 101 ARG A CA 1
ATOM 809 C C . ARG A 1 101 ? 1.068 -5.897 -8.496 1.00 93.44 101 ARG A C 1
ATOM 811 O O . ARG A 1 101 ? 0.695 -4.966 -7.790 1.00 93.44 101 ARG A O 1
ATOM 818 N N . ILE A 1 102 ? 0.697 -7.155 -8.303 1.00 94.69 102 ILE A N 1
ATOM 819 C CA . ILE A 1 102 ? -0.266 -7.565 -7.285 1.00 94.69 102 ILE A CA 1
ATOM 820 C C . ILE A 1 102 ? 0.487 -8.140 -6.088 1.00 94.69 102 ILE A C 1
ATOM 822 O O . ILE A 1 102 ? 1.296 -9.058 -6.235 1.00 94.69 102 ILE A O 1
ATOM 826 N N . PHE A 1 103 ? 0.181 -7.624 -4.904 1.00 96.25 103 PHE A N 1
ATOM 827 C CA . PHE A 1 103 ? 0.672 -8.110 -3.624 1.00 96.25 103 PHE A CA 1
ATOM 828 C C . PHE A 1 103 ? -0.514 -8.604 -2.806 1.00 96.25 103 PHE A C 1
ATOM 830 O O . PHE A 1 103 ? -1.365 -7.825 -2.381 1.00 96.25 103 PHE A O 1
ATOM 837 N N . ARG A 1 104 ? -0.581 -9.918 -2.601 1.00 96.81 104 ARG A N 1
ATOM 838 C CA . ARG A 1 104 ? -1.593 -10.530 -1.743 1.00 96.81 104 ARG A CA 1
ATOM 839 C C . ARG A 1 104 ? -1.024 -10.667 -0.341 1.00 96.81 104 ARG A C 1
ATOM 841 O O . ARG A 1 104 ? -0.038 -11.376 -0.162 1.00 96.81 104 ARG A O 1
ATOM 848 N N . LEU A 1 105 ? -1.663 -10.011 0.616 1.00 96.69 105 LEU A N 1
ATOM 849 C CA . LEU A 1 105 ? -1.298 -10.113 2.020 1.00 96.69 105 LEU A CA 1
ATOM 850 C C . LEU A 1 105 ? -1.704 -11.478 2.575 1.00 96.69 105 LEU A C 1
ATOM 852 O O . LEU A 1 105 ? -2.717 -12.076 2.170 1.00 96.69 105 LEU A O 1
ATOM 856 N N . ASP A 1 106 ? -0.931 -11.970 3.535 1.00 95.81 106 ASP A N 1
ATOM 857 C CA . ASP A 1 106 ? -1.354 -13.135 4.297 1.00 95.81 106 ASP A CA 1
ATOM 858 C C . ASP A 1 106 ? -2.531 -12.792 5.232 1.00 95.81 106 ASP A C 1
ATOM 860 O O . ASP A 1 106 ? -2.984 -11.646 5.331 1.00 95.81 106 ASP A O 1
ATOM 864 N N . VAL A 1 107 ? -3.091 -13.810 5.888 1.00 95.06 107 VAL A N 1
ATOM 865 C CA . VAL A 1 107 ? -4.264 -13.636 6.760 1.00 95.06 107 VAL A CA 1
ATOM 866 C C . VAL A 1 107 ? -3.953 -12.729 7.957 1.00 95.06 107 VAL A C 1
ATOM 868 O O . VAL A 1 107 ? -4.798 -11.917 8.337 1.00 95.06 107 VAL A O 1
ATOM 871 N N . GLN A 1 108 ? -2.754 -12.836 8.536 1.00 95.69 108 GLN A N 1
ATOM 872 C CA . GLN A 1 108 ? -2.350 -12.067 9.714 1.00 95.69 108 GLN A CA 1
ATOM 873 C C . GLN A 1 108 ? -2.104 -10.601 9.351 1.00 95.69 108 GLN A C 1
ATOM 875 O O . GLN A 1 108 ? -2.612 -9.707 10.027 1.00 95.69 108 GLN A O 1
ATOM 880 N N . GLU A 1 109 ? -1.395 -10.344 8.253 1.00 95.31 109 GLU A N 1
ATOM 881 C CA . GLU A 1 109 ? -1.192 -9.007 7.692 1.00 95.31 109 GLU A CA 1
ATOM 882 C C . GLU A 1 109 ? -2.531 -8.350 7.337 1.00 95.31 109 GLU A C 1
ATOM 884 O O . GLU A 1 109 ? -2.787 -7.201 7.701 1.00 95.31 109 GLU A O 1
ATOM 889 N N . SER A 1 110 ? -3.426 -9.109 6.696 1.00 96.12 110 SER A N 1
ATOM 890 C CA . SER A 1 110 ? -4.772 -8.662 6.323 1.00 96.12 110 SER A CA 1
ATOM 891 C C . SER A 1 110 ? -5.628 -8.303 7.536 1.00 96.12 110 SER A C 1
ATOM 893 O O . SER A 1 110 ? -6.370 -7.319 7.524 1.00 96.12 110 SER A O 1
ATOM 895 N N . GLN A 1 111 ? -5.573 -9.115 8.592 1.00 95.44 111 GLN A N 1
ATOM 896 C CA . GLN A 1 111 ? -6.286 -8.849 9.838 1.00 95.44 111 GLN A CA 1
ATOM 897 C C . GLN A 1 111 ? -5.720 -7.613 10.543 1.00 95.44 111 GLN A C 1
ATOM 899 O O . GLN A 1 111 ? -6.476 -6.707 10.888 1.00 95.44 111 GLN A O 1
ATOM 904 N N . ARG A 1 112 ? -4.395 -7.527 10.677 1.00 95.38 112 ARG A N 1
ATOM 905 C CA . ARG A 1 112 ? -3.737 -6.398 11.336 1.00 95.38 112 ARG A CA 1
ATOM 906 C C . ARG A 1 112 ? -4.004 -5.082 10.612 1.00 95.38 112 ARG A C 1
ATOM 908 O O . ARG A 1 112 ? -4.283 -4.081 11.263 1.00 95.38 112 ARG A O 1
ATOM 915 N N . LEU A 1 113 ? -3.938 -5.057 9.278 1.00 94.31 113 LEU A N 1
ATOM 916 C CA . LEU A 1 113 ? -4.248 -3.854 8.499 1.00 94.31 113 LEU A CA 1
ATOM 917 C C . LEU A 1 113 ? -5.696 -3.394 8.727 1.00 94.31 113 LEU A C 1
ATOM 919 O O . LEU A 1 113 ? -5.917 -2.217 9.003 1.00 94.31 113 LEU A O 1
ATOM 923 N N . ARG A 1 114 ? -6.665 -4.317 8.689 1.00 92.50 114 ARG A N 1
ATOM 924 C CA . ARG A 1 114 ? -8.075 -4.020 8.991 1.00 92.50 114 ARG A CA 1
ATOM 925 C C . ARG A 1 114 ? -8.274 -3.416 10.373 1.00 92.50 114 ARG A C 1
ATOM 927 O O . ARG A 1 114 ? -8.975 -2.418 10.500 1.00 92.50 114 ARG A O 1
ATOM 934 N N . GLU A 1 115 ? -7.699 -4.041 11.396 1.00 92.31 115 GLU A N 1
ATOM 935 C CA . GLU A 1 115 ? -7.836 -3.593 12.784 1.00 92.31 115 GLU A CA 1
ATOM 936 C C . GLU A 1 115 ? -7.320 -2.163 12.935 1.00 92.31 115 GLU A C 1
ATOM 938 O O . GLU A 1 115 ? -8.038 -1.306 13.446 1.00 92.31 115 GLU A O 1
ATOM 943 N N . ARG A 1 116 ? -6.137 -1.865 12.380 1.00 92.94 116 ARG A N 1
ATOM 944 C CA . ARG A 1 116 ? -5.569 -0.513 12.442 1.00 92.94 116 ARG A CA 1
ATOM 945 C C . ARG A 1 116 ? -6.402 0.524 11.706 1.00 92.94 116 ARG A C 1
ATOM 947 O O . ARG A 1 116 ? -6.581 1.613 12.232 1.00 92.94 116 ARG A O 1
ATOM 954 N N . LEU A 1 117 ? -6.944 0.199 10.535 1.00 91.12 117 LEU A N 1
ATOM 955 C CA . LEU A 1 117 ? -7.799 1.139 9.803 1.00 91.12 117 LEU A CA 1
ATOM 956 C C . LEU A 1 117 ? -9.117 1.421 10.536 1.00 91.12 117 LEU A C 1
ATOM 958 O O . LEU A 1 117 ? -9.548 2.568 10.572 1.00 91.12 117 LEU A O 1
ATOM 962 N N . ARG A 1 118 ? -9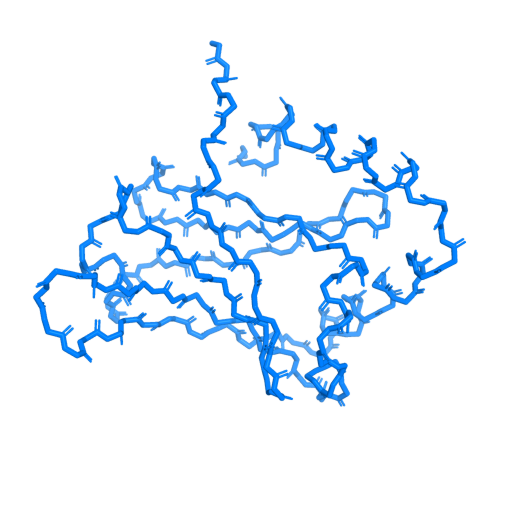.713 0.414 11.185 1.00 88.94 118 ARG A N 1
ATOM 963 C CA . ARG A 1 118 ? -10.922 0.593 12.009 1.00 88.94 118 ARG A CA 1
ATOM 964 C C . ARG A 1 118 ? -10.651 1.405 13.275 1.00 88.94 118 ARG A C 1
ATOM 966 O O . ARG A 1 118 ? -11.454 2.254 13.638 1.00 88.94 118 ARG A O 1
ATOM 973 N N . GLU A 1 119 ? -9.508 1.200 13.931 1.00 89.25 119 GLU A N 1
ATOM 974 C CA . GLU A 1 119 ? -9.100 2.000 15.099 1.00 89.25 119 GLU A CA 1
ATOM 975 C C . GLU A 1 119 ? -8.963 3.496 14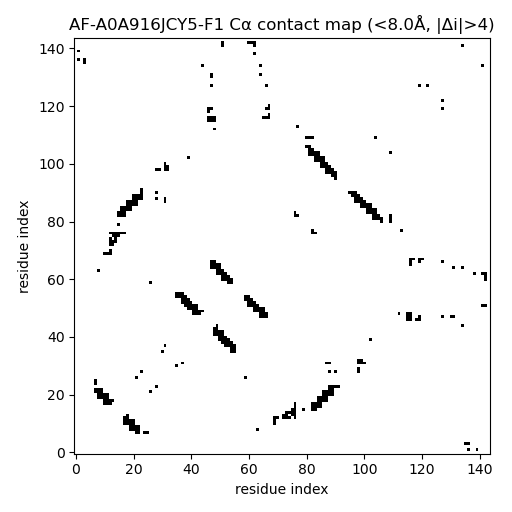.771 1.00 89.25 119 GLU A C 1
ATOM 977 O O . GLU A 1 119 ? -9.198 4.341 15.634 1.00 89.25 119 GLU A O 1
ATOM 982 N N . GLN A 1 120 ? -8.612 3.833 13.527 1.00 89.62 120 GLN A N 1
ATOM 983 C CA . GLN A 1 120 ? -8.492 5.219 13.081 1.00 89.62 120 GLN A CA 1
ATOM 984 C C . GLN A 1 120 ? -9.837 5.928 12.871 1.00 89.62 120 GLN A C 1
ATOM 986 O O . GLN A 1 120 ? -9.859 7.155 12.936 1.00 89.62 120 GLN A O 1
ATOM 991 N N . GLU A 1 121 ? -10.946 5.212 12.643 1.00 84.06 121 GLU A N 1
ATOM 992 C CA . GLU A 1 121 ? -12.278 5.825 12.462 1.00 84.06 121 GLU A CA 1
ATOM 993 C C . GLU A 1 121 ? -12.731 6.598 13.715 1.00 84.06 121 GLU A C 1
ATOM 995 O O . GLU A 1 121 ? -13.497 7.554 13.621 1.00 84.06 121 GLU A O 1
ATOM 1000 N N . GLY A 1 122 ? -12.229 6.211 14.894 1.00 80.69 122 GLY A N 1
ATOM 1001 C CA . GLY A 1 122 ? -12.480 6.897 16.163 1.00 80.69 122 GLY A CA 1
ATOM 1002 C C . GLY A 1 122 ? -11.477 8.005 16.509 1.00 80.69 122 GLY A C 1
ATOM 1003 O O . GLY A 1 122 ? -11.597 8.608 17.575 1.00 80.69 122 GLY A O 1
ATOM 1004 N N . MET A 1 123 ? -10.471 8.260 15.666 1.00 84.88 123 MET A N 1
ATOM 1005 C CA . MET A 1 123 ? -9.419 9.247 15.932 1.00 84.88 123 MET A CA 1
ATOM 1006 C C . MET A 1 123 ? -9.774 10.633 15.388 1.00 84.88 123 MET A C 1
ATOM 1008 O O . MET A 1 123 ? -10.381 10.778 14.329 1.00 84.88 123 MET A O 1
ATOM 1012 N N . GLU A 1 124 ? -9.326 11.685 16.078 1.00 85.50 124 GLU A N 1
ATOM 1013 C CA . GLU A 1 124 ? -9.453 13.049 15.565 1.00 85.50 124 GLU A CA 1
ATOM 1014 C C . GLU A 1 124 ? -8.624 13.230 14.282 1.00 85.50 124 GLU A C 1
ATOM 1016 O O . GLU A 1 124 ? -7.433 12.907 14.257 1.00 85.50 124 GLU A O 1
ATOM 1021 N N . SER A 1 125 ? -9.212 13.823 13.231 1.00 83.88 125 SER A N 1
ATOM 1022 C CA . SER A 1 125 ? -8.505 14.069 11.957 1.00 83.88 125 SER A CA 1
ATOM 1023 C C . SER A 1 125 ? -7.181 14.804 12.163 1.00 83.88 125 SER A C 1
ATOM 1025 O O . SER A 1 125 ? -6.191 14.464 11.527 1.00 83.88 125 SER A O 1
ATOM 1027 N N . VAL A 1 126 ? -7.135 15.769 13.088 1.00 86.44 126 VAL A N 1
ATOM 1028 C CA . VAL A 1 126 ? -5.920 16.547 13.377 1.00 86.44 126 VAL A CA 1
ATOM 1029 C C . VAL A 1 126 ? -4.783 15.655 13.884 1.00 86.44 126 VAL A C 1
ATOM 1031 O O . VAL A 1 126 ? -3.623 15.907 13.559 1.00 86.44 126 VAL A O 1
ATOM 1034 N N . ALA A 1 127 ? -5.090 14.614 14.661 1.00 88.00 127 ALA A N 1
ATOM 1035 C CA . ALA A 1 127 ? -4.088 13.665 15.133 1.00 88.00 127 ALA A CA 1
ATOM 1036 C C . ALA A 1 127 ? -3.528 12.839 13.965 1.00 88.00 127 ALA A C 1
ATOM 1038 O O . ALA A 1 127 ? -2.311 12.777 13.789 1.00 88.00 127 ALA A O 1
ATOM 1039 N N . LEU A 1 128 ? -4.401 12.303 13.108 1.00 87.06 128 LEU A N 1
ATOM 1040 C CA . LEU A 1 128 ? -3.999 11.532 11.926 1.00 87.06 128 LEU A CA 1
ATOM 1041 C C . LEU A 1 128 ? -3.187 12.362 10.929 1.00 87.06 128 LEU A C 1
ATOM 1043 O O . LEU A 1 128 ? -2.180 11.887 10.400 1.00 87.06 128 LEU A O 1
ATOM 1047 N N . ASP A 1 129 ? -3.576 13.619 10.713 1.00 89.06 129 ASP A N 1
ATOM 1048 C CA . ASP A 1 129 ? -2.865 14.540 9.828 1.00 89.06 129 ASP A CA 1
ATOM 1049 C C . ASP A 1 129 ? -1.451 14.831 10.367 1.00 89.06 129 ASP A C 1
ATOM 1051 O O . ASP A 1 129 ? -0.480 14.833 9.606 1.00 89.06 129 ASP A O 1
ATOM 1055 N N . ARG A 1 130 ? -1.296 14.991 11.692 1.00 90.19 130 ARG A N 1
ATOM 1056 C CA . ARG A 1 130 ? 0.019 15.155 12.341 1.00 90.19 130 ARG A CA 1
ATOM 1057 C C . ARG A 1 130 ? 0.890 13.909 12.218 1.00 90.19 130 ARG A C 1
ATOM 1059 O O . ARG A 1 130 ? 2.068 14.036 11.894 1.00 90.19 130 ARG A O 1
ATOM 1066 N N . MET A 1 131 ? 0.332 12.723 12.450 1.00 91.19 131 MET A N 1
ATOM 1067 C CA . MET A 1 131 ? 1.068 11.460 12.321 1.00 91.19 131 MET A CA 1
ATOM 1068 C C . MET A 1 131 ? 1.516 11.221 10.875 1.00 91.19 131 MET A C 1
ATOM 1070 O O . MET A 1 131 ? 2.667 10.868 10.625 1.00 91.19 131 MET A O 1
ATOM 1074 N N . THR A 1 132 ? 0.633 11.485 9.911 1.00 90.38 132 THR A N 1
ATOM 1075 C CA . THR A 1 132 ? 0.940 11.379 8.479 1.00 90.38 132 THR A CA 1
ATOM 1076 C C . THR A 1 132 ? 2.047 12.350 8.083 1.00 90.38 132 THR A C 1
ATOM 1078 O O . THR A 1 132 ? 3.003 11.961 7.409 1.00 90.38 132 THR A O 1
ATOM 1081 N N . ALA A 1 133 ? 1.968 13.602 8.543 1.00 90.00 133 ALA A N 1
ATOM 1082 C CA . ALA A 1 133 ? 3.014 14.594 8.321 1.00 90.00 133 ALA A CA 1
ATOM 1083 C C . ALA A 1 133 ? 4.353 14.160 8.936 1.00 90.00 133 ALA A C 1
ATOM 1085 O O . ALA A 1 133 ? 5.388 14.286 8.282 1.00 90.00 133 ALA A O 1
ATOM 1086 N N . TYR A 1 134 ? 4.336 13.591 10.147 1.00 92.31 134 TYR A N 1
ATOM 1087 C CA . TYR A 1 134 ? 5.535 13.070 10.801 1.00 92.31 134 TYR A CA 1
ATOM 1088 C C . TYR A 1 134 ? 6.200 11.963 9.976 1.00 92.31 134 TYR A C 1
ATOM 1090 O O . TYR A 1 134 ? 7.399 12.052 9.705 1.00 92.31 134 TYR A O 1
ATOM 1098 N N . VAL A 1 135 ? 5.429 10.963 9.529 1.00 92.38 135 VAL A N 1
ATOM 1099 C CA . VAL A 1 135 ? 5.940 9.861 8.696 1.00 92.38 135 VAL A CA 1
ATOM 1100 C C . VAL A 1 135 ? 6.539 10.394 7.398 1.00 92.38 135 VAL A C 1
ATOM 1102 O O . VAL A 1 135 ? 7.651 10.014 7.040 1.00 92.38 135 VAL A O 1
ATOM 1105 N N . ARG A 1 136 ? 5.848 11.317 6.719 1.00 89.38 136 ARG A N 1
ATOM 1106 C CA . ARG A 1 136 ? 6.327 11.914 5.463 1.00 89.38 136 ARG A CA 1
ATOM 1107 C C . ARG A 1 136 ? 7.610 12.724 5.658 1.00 89.38 136 ARG A C 1
ATOM 1109 O O . ARG A 1 136 ? 8.535 12.593 4.864 1.00 89.38 136 ARG A O 1
ATOM 1116 N N . GLN A 1 137 ? 7.703 13.511 6.730 1.00 90.81 137 GLN A N 1
ATOM 1117 C CA . GLN A 1 137 ? 8.902 14.292 7.048 1.00 90.81 137 GLN A CA 1
ATOM 1118 C C . GLN A 1 137 ? 10.107 13.405 7.407 1.00 90.81 137 GLN A C 1
ATOM 1120 O O . GLN A 1 137 ? 11.248 13.786 7.151 1.00 90.81 137 GLN A O 1
ATOM 1125 N N . HIS A 1 138 ? 9.861 12.218 7.969 1.00 92.25 138 HIS A N 1
ATOM 1126 C CA . HIS A 1 138 ? 10.892 11.270 8.401 1.00 92.25 138 HIS A CA 1
ATOM 1127 C C . HIS A 1 138 ? 10.952 10.019 7.517 1.00 92.25 138 HIS A C 1
ATOM 1129 O O . HIS A 1 138 ? 11.389 8.964 7.975 1.00 92.25 138 HIS A O 1
ATOM 1135 N N . ALA A 1 139 ? 10.546 10.121 6.247 1.00 88.81 139 ALA A N 1
ATOM 1136 C CA . ALA A 1 139 ? 10.440 8.975 5.344 1.00 88.81 139 ALA A CA 1
ATOM 1137 C C . ALA A 1 139 ? 11.737 8.153 5.245 1.00 88.81 139 ALA A C 1
ATOM 1139 O O . ALA A 1 139 ? 11.690 6.926 5.194 1.00 88.81 139 ALA A O 1
ATOM 1140 N N . SER A 1 140 ? 12.900 8.808 5.316 1.00 88.94 140 SER A N 1
ATOM 1141 C CA . SER A 1 140 ? 14.210 8.146 5.299 1.00 88.94 140 SER A CA 1
ATOM 1142 C C . SER A 1 140 ? 14.417 7.134 6.431 1.00 88.94 140 SER A C 1
ATOM 1144 O O . SER A 1 140 ? 15.125 6.157 6.227 1.00 88.94 140 SER A O 1
ATOM 1146 N N . VAL A 1 141 ? 13.788 7.328 7.596 1.00 89.81 141 VAL A N 1
ATOM 1147 C CA . VAL A 1 141 ? 13.844 6.391 8.735 1.00 89.81 141 VAL A CA 1
ATOM 1148 C C . VAL A 1 141 ? 13.056 5.114 8.442 1.00 89.81 141 VAL A C 1
ATOM 1150 O O . VAL A 1 141 ? 13.372 4.039 8.945 1.00 89.81 141 VAL A O 1
ATOM 1153 N N . PHE A 1 142 ? 12.005 5.221 7.633 1.00 88.44 142 PHE A N 1
ATOM 1154 C CA . PHE A 1 142 ? 11.163 4.085 7.277 1.00 88.44 142 PHE A CA 1
ATOM 1155 C C . PHE A 1 142 ? 11.720 3.316 6.076 1.00 88.44 142 PHE A C 1
ATOM 1157 O O . PHE A 1 142 ? 11.580 2.090 6.049 1.00 88.44 142 PHE A O 1
ATOM 1164 N N . LEU A 1 143 ? 12.357 4.029 5.138 1.00 87.38 143 LEU A N 1
ATOM 1165 C CA . LEU A 1 143 ? 12.971 3.498 3.914 1.00 87.38 143 LEU A CA 1
ATOM 1166 C C . LEU A 1 143 ? 14.387 2.920 4.112 1.00 87.38 143 LEU A C 1
ATOM 1168 O O . LEU A 1 143 ? 14.885 2.253 3.208 1.00 87.38 143 LEU A O 1
ATOM 1172 N N . SER A 1 144 ? 15.039 3.175 5.254 1.00 76.19 144 SER A N 1
ATOM 1173 C CA . SER A 1 144 ? 16.343 2.585 5.616 1.00 76.19 144 SER A CA 1
ATOM 1174 C C . SER A 1 144 ? 16.237 1.116 6.014 1.00 76.19 144 SER A C 1
ATOM 1176 O O . SER A 1 144 ? 17.140 0.349 5.615 1.00 76.19 144 SER A O 1
#

Mean predicted aligned error: 6.18 Å